Protein AF-A0A930DM50-F1 (afdb_monomer_lite)

Foldseek 3Di:
DDPVVLVVVVVVQVVVQVVQVVVVHGDDDDSDPVSVVVVVVVPDDPPDDDD

Structure (mmCIF, N/CA/C/O backbone):
data_AF-A0A930DM50-F1
#
_entry.id   AF-A0A930DM50-F1
#
loop_
_atom_site.group_PDB
_atom_site.id
_atom_site.type_symbol
_atom_site.label_atom_id
_atom_site.label_alt_id
_atom_site.label_comp_id
_atom_site.label_as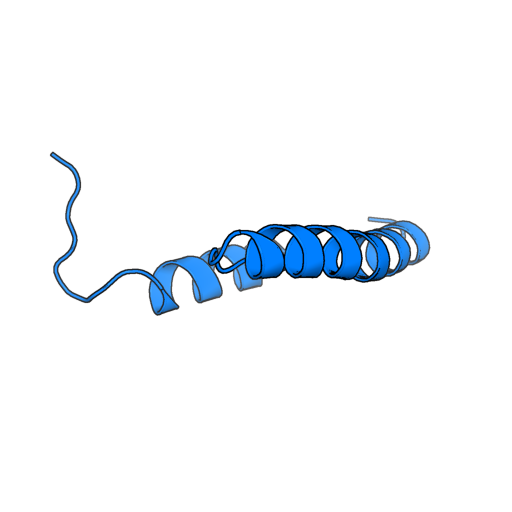ym_id
_atom_site.label_entity_id
_atom_site.label_seq_id
_atom_site.pdbx_PDB_ins_code
_atom_site.Cartn_x
_atom_site.Cartn_y
_atom_site.Cartn_z
_atom_site.occupancy
_atom_site.B_iso_or_equiv
_atom_site.auth_seq_id
_atom_site.auth_comp_id
_atom_site.auth_asym_id
_atom_site.auth_atom_id
_atom_site.pdbx_PDB_model_num
ATOM 1 N N . MET A 1 1 ? 17.525 9.076 1.536 1.00 58.03 1 MET A N 1
ATOM 2 C CA . MET A 1 1 ? 16.902 8.030 0.701 1.00 58.03 1 MET A CA 1
ATOM 3 C C . MET A 1 1 ? 17.044 8.453 -0.747 1.00 58.03 1 MET A C 1
ATOM 5 O O . MET A 1 1 ? 16.423 9.436 -1.140 1.00 58.03 1 MET A O 1
ATOM 9 N N . ASP A 1 2 ? 17.919 7.791 -1.493 1.00 72.06 2 ASP A N 1
ATOM 10 C CA . ASP A 1 2 ? 18.271 8.127 -2.871 1.00 72.06 2 ASP A CA 1
ATOM 11 C C . ASP A 1 2 ? 17.030 8.263 -3.759 1.00 72.06 2 ASP A C 1
ATOM 13 O O . ASP A 1 2 ? 16.142 7.406 -3.767 1.00 72.06 2 ASP A O 1
ATOM 17 N N . ILE A 1 3 ? 16.971 9.356 -4.520 1.00 72.19 3 ILE A N 1
ATOM 18 C CA . ILE A 1 3 ? 15.829 9.740 -5.369 1.00 72.19 3 ILE A CA 1
ATOM 19 C C . ILE A 1 3 ? 15.476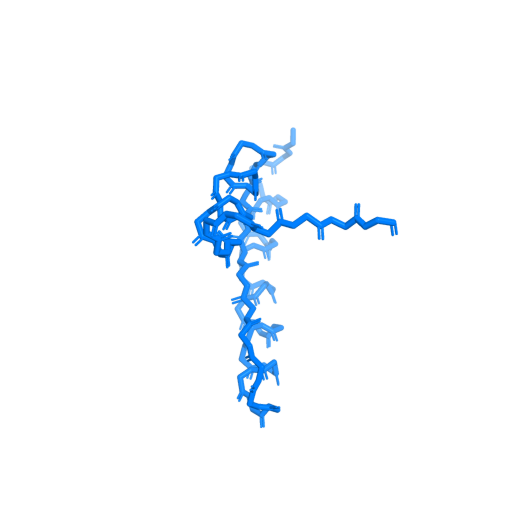 8.619 -6.365 1.00 72.19 3 ILE A C 1
ATOM 21 O O . ILE A 1 3 ? 14.306 8.328 -6.617 1.00 72.19 3 ILE A O 1
ATOM 25 N N . TYR A 1 4 ? 16.503 7.921 -6.853 1.00 74.19 4 TYR A N 1
ATOM 26 C CA . TYR A 1 4 ? 16.393 6.759 -7.735 1.00 74.19 4 TYR A CA 1
ATOM 27 C C . TYR A 1 4 ? 15.779 5.533 -7.043 1.00 74.19 4 TYR A C 1
ATOM 29 O O . TYR A 1 4 ? 15.002 4.801 -7.657 1.00 74.19 4 TYR A O 1
ATOM 37 N N . GLY A 1 5 ? 16.069 5.330 -5.754 1.00 78.88 5 GLY A N 1
ATOM 38 C CA . GLY A 1 5 ? 15.507 4.236 -4.963 1.00 78.88 5 GLY A CA 1
ATOM 39 C C . GLY A 1 5 ? 14.002 4.391 -4.750 1.00 78.88 5 GLY A C 1
ATOM 40 O O . GLY A 1 5 ? 13.263 3.416 -4.883 1.00 78.88 5 GLY A O 1
ATOM 41 N N . LYS A 1 6 ? 13.530 5.623 -4.503 1.00 81.50 6 LYS A N 1
ATOM 42 C CA . LYS A 1 6 ? 12.091 5.908 -4.354 1.00 81.50 6 LYS A CA 1
ATOM 43 C C . LYS A 1 6 ? 11.319 5.610 -5.645 1.00 81.50 6 LYS A C 1
ATOM 45 O O . LYS A 1 6 ? 10.330 4.888 -5.605 1.00 81.50 6 LYS A O 1
ATOM 50 N N . LYS A 1 7 ? 11.814 6.086 -6.794 1.00 84.94 7 LYS A N 1
ATOM 51 C CA . LYS A 1 7 ? 11.155 5.882 -8.096 1.00 84.94 7 LYS A CA 1
ATOM 52 C C . LYS A 1 7 ? 11.118 4.411 -8.520 1.00 84.94 7 LYS A C 1
ATOM 54 O O . LYS A 1 7 ? 10.114 3.946 -9.045 1.00 84.94 7 LYS A O 1
ATOM 59 N N . ARG A 1 8 ? 12.187 3.652 -8.253 1.00 89.44 8 ARG A N 1
ATOM 60 C CA . ARG A 1 8 ? 12.204 2.202 -8.500 1.00 89.44 8 ARG A CA 1
ATOM 61 C C . ARG A 1 8 ? 11.146 1.480 -7.666 1.00 89.44 8 ARG A C 1
ATOM 63 O O . ARG A 1 8 ? 10.453 0.609 -8.179 1.00 89.44 8 ARG A O 1
ATOM 70 N N . ASN A 1 9 ? 11.043 1.822 -6.384 1.00 89.12 9 ASN A N 1
ATOM 71 C CA . ASN A 1 9 ? 10.115 1.159 -5.474 1.00 89.12 9 ASN A CA 1
ATOM 72 C C . ASN A 1 9 ? 8.650 1.451 -5.827 1.00 89.12 9 ASN A C 1
ATOM 74 O O . ASN A 1 9 ? 7.829 0.554 -5.688 1.00 89.12 9 ASN A O 1
ATOM 78 N N . GLU A 1 10 ? 8.344 2.649 -6.327 1.00 89.88 10 GLU A N 1
ATOM 79 C CA . GLU A 1 10 ? 7.013 3.007 -6.835 1.00 89.88 10 GLU A CA 1
ATOM 80 C C . GLU A 1 10 ? 6.590 2.088 -7.995 1.00 89.88 10 GLU A C 1
ATOM 82 O O . GLU A 1 10 ? 5.562 1.421 -7.913 1.00 89.88 10 GLU A O 1
ATOM 87 N N . VAL A 1 11 ? 7.448 1.937 -9.011 1.00 91.56 11 VAL A N 1
ATOM 88 C CA . VAL A 1 11 ? 7.181 1.068 -10.175 1.00 91.56 11 VAL A CA 1
AT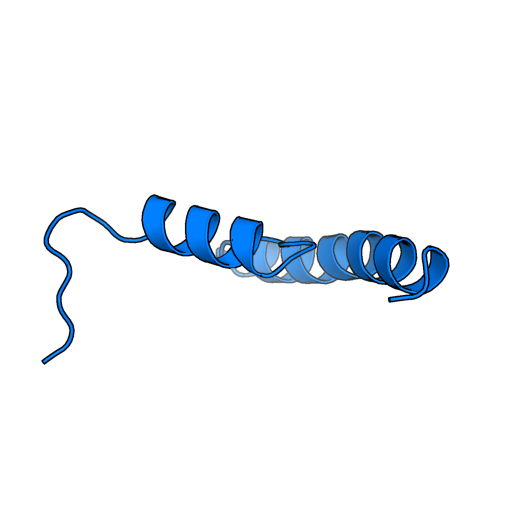OM 89 C C . VAL A 1 11 ? 7.075 -0.411 -9.777 1.00 91.56 11 VAL A C 1
ATOM 91 O O . VAL A 1 11 ? 6.215 -1.150 -10.262 1.00 91.56 11 VAL A O 1
ATOM 94 N N . LE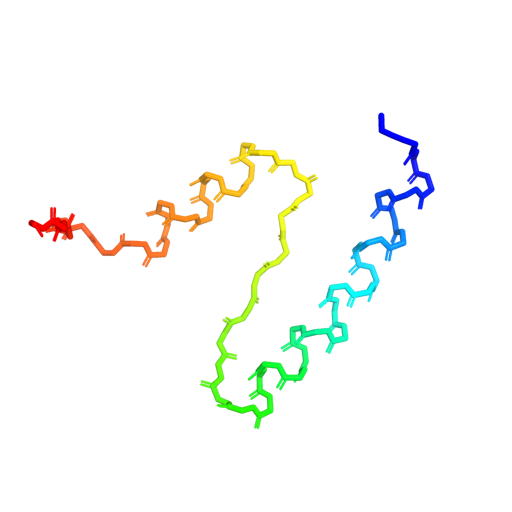U A 1 12 ? 7.941 -0.880 -8.872 1.00 93.81 12 LEU A N 1
ATOM 95 C CA . LEU A 1 12 ? 7.876 -2.261 -8.381 1.00 93.81 12 LEU A CA 1
ATOM 96 C C . LEU A 1 12 ? 6.597 -2.518 -7.574 1.00 93.81 12 LEU A C 1
ATOM 98 O O . LEU A 1 12 ? 6.016 -3.602 -7.675 1.00 93.81 12 LEU A O 1
ATOM 102 N N . ALA A 1 13 ? 6.136 -1.529 -6.808 1.00 94.69 13 ALA A N 1
ATOM 103 C CA . ALA A 1 13 ? 4.914 -1.650 -6.031 1.00 94.69 13 ALA A CA 1
ATOM 104 C C . ALA A 1 13 ? 3.685 -1.846 -6.925 1.00 94.69 13 ALA A C 1
ATOM 106 O O . ALA A 1 13 ? 2.839 -2.671 -6.587 1.00 94.69 13 ALA A O 1
ATOM 107 N N . GLU A 1 14 ? 3.610 -1.203 -8.095 1.00 94.69 14 GLU A N 1
ATOM 108 C CA . GLU A 1 14 ? 2.510 -1.421 -9.050 1.00 94.69 14 GLU A CA 1
ATOM 109 C C . GLU A 1 14 ? 2.369 -2.893 -9.461 1.00 94.69 14 GLU A C 1
ATOM 111 O O . GLU A 1 14 ? 1.258 -3.425 -9.542 1.00 94.69 14 GLU A O 1
ATOM 116 N N . THR A 1 15 ? 3.494 -3.587 -9.659 1.00 95.38 15 THR A N 1
ATOM 117 C CA . THR A 1 15 ? 3.493 -5.016 -10.009 1.00 95.38 15 THR A CA 1
ATOM 118 C C . THR A 1 15 ? 2.920 -5.862 -8.872 1.00 95.38 15 THR A C 1
ATOM 120 O O . THR A 1 15 ? 2.079 -6.736 -9.103 1.00 95.38 15 THR A O 1
ATOM 123 N N . VAL A 1 16 ? 3.325 -5.576 -7.631 1.00 95.38 16 VAL A N 1
ATOM 124 C CA . VAL A 1 16 ? 2.823 -6.274 -6.438 1.00 95.38 16 VAL A CA 1
ATOM 125 C C . VAL A 1 16 ? 1.333 -5.995 -6.230 1.00 95.38 16 VAL A C 1
ATOM 127 O O . VAL A 1 16 ? 0.561 -6.930 -6.020 1.00 95.38 16 VAL A O 1
ATOM 130 N N . ILE A 1 17 ? 0.907 -4.736 -6.356 1.00 96.19 17 ILE A N 1
ATOM 131 C CA . ILE A 1 17 ? -0.496 -4.319 -6.220 1.00 96.19 17 ILE A CA 1
ATOM 132 C C . ILE A 1 17 ? -1.365 -5.009 -7.275 1.00 96.19 17 ILE A C 1
ATOM 134 O O . ILE A 1 17 ? -2.437 -5.524 -6.950 1.00 96.19 17 ILE A O 1
ATOM 138 N N . LYS A 1 18 ? -0.896 -5.101 -8.524 1.00 96.19 18 LYS A N 1
ATOM 139 C CA . LYS A 1 18 ? -1.591 -5.846 -9.584 1.00 96.19 18 LYS A CA 1
ATOM 140 C C . LYS A 1 18 ? -1.726 -7.334 -9.240 1.00 96.19 18 LYS A C 1
ATOM 142 O O . LYS A 1 18 ? -2.792 -7.913 -9.453 1.00 96.19 18 LYS A O 1
ATOM 147 N N . GLY A 1 19 ? -0.680 -7.940 -8.675 1.00 96.56 19 GLY A N 1
ATOM 148 C CA . GLY A 1 19 ? -0.705 -9.326 -8.198 1.00 96.56 19 GLY A CA 1
ATOM 149 C C . GLY A 1 19 ? -1.704 -9.555 -7.058 1.00 96.56 19 GLY A C 1
ATOM 150 O O . GLY A 1 19 ? -2.461 -10.524 -7.095 1.00 96.56 19 GLY A O 1
ATOM 151 N N . LEU A 1 20 ? -1.758 -8.640 -6.085 1.00 96.62 20 LEU A N 1
ATOM 152 C CA . LEU A 1 20 ? -2.740 -8.663 -4.994 1.00 96.62 20 LEU A CA 1
ATOM 153 C C . LEU A 1 20 ? -4.168 -8.529 -5.533 1.00 96.62 20 LEU A C 1
ATOM 155 O O . LEU A 1 20 ? -5.030 -9.342 -5.196 1.00 96.62 20 LEU A O 1
ATOM 159 N N . LYS A 1 21 ? -4.397 -7.592 -6.459 1.00 96.62 21 LYS A N 1
ATOM 160 C CA . LYS A 1 21 ? -5.706 -7.388 -7.091 1.00 96.62 21 LYS A CA 1
ATOM 161 C C . LYS A 1 21 ? -6.199 -8.637 -7.819 1.00 96.62 21 LYS A C 1
ATOM 163 O O . LYS A 1 21 ? -7.374 -8.976 -7.720 1.00 96.62 21 LYS A O 1
ATOM 168 N N . SER A 1 22 ? -5.307 -9.363 -8.495 1.00 97.31 22 SER A N 1
ATOM 169 C CA . SER A 1 22 ? -5.645 -10.639 -9.145 1.00 97.31 22 SER A CA 1
ATOM 170 C C . SER A 1 22 ? -6.114 -11.717 -8.161 1.00 97.31 22 SER A C 1
ATOM 172 O O . SER A 1 22 ? -6.788 -12.656 -8.574 1.00 97.31 22 SER A O 1
ATOM 174 N N . ARG A 1 23 ? -5.756 -11.601 -6.879 1.00 97.56 23 ARG A N 1
ATOM 175 C CA . ARG A 1 23 ? -6.184 -12.494 -5.792 1.00 97.56 23 ARG A CA 1
ATOM 176 C C . ARG A 1 23 ? -7.359 -11.921 -5.001 1.00 97.56 23 ARG A C 1
ATOM 178 O O . ARG A 1 23 ? -7.625 -12.380 -3.897 1.00 97.56 23 ARG A O 1
ATOM 185 N N . ASN A 1 24 ? -8.050 -10.922 -5.555 1.00 94.62 24 ASN A N 1
ATOM 186 C CA . ASN A 1 24 ? -9.145 -10.216 -4.893 1.00 94.62 24 ASN A CA 1
ATOM 187 C C . ASN A 1 24 ? -8.716 -9.498 -3.592 1.00 94.62 24 ASN A C 1
ATOM 189 O O . ASN A 1 24 ? -9.526 -9.277 -2.698 1.00 94.62 24 ASN A O 1
ATOM 193 N N . MET A 1 25 ? -7.431 -9.138 -3.481 1.00 95.19 25 MET A N 1
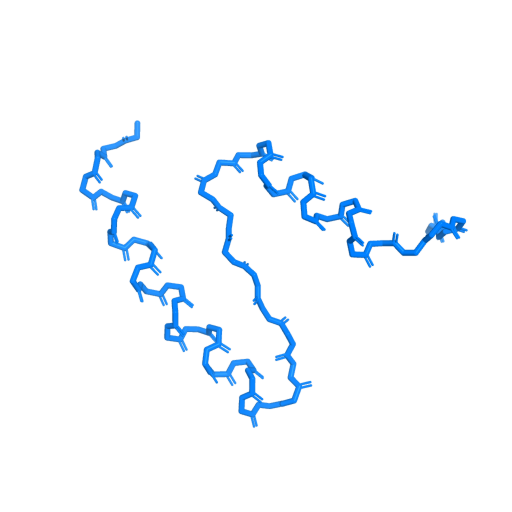ATOM 194 C CA . MET A 1 25 ? -6.869 -8.383 -2.358 1.00 95.19 25 MET A CA 1
ATOM 195 C C . MET A 1 25 ? -6.532 -6.951 -2.781 1.00 95.19 25 MET A C 1
ATOM 197 O O . MET A 1 25 ? -6.154 -6.695 -3.925 1.00 95.19 25 MET A O 1
ATOM 201 N N . THR A 1 26 ? -6.596 -6.019 -1.836 1.00 92.94 26 THR A N 1
ATOM 202 C CA . THR A 1 26 ? -6.208 -4.619 -2.039 1.00 92.94 26 THR A CA 1
ATOM 203 C C . THR A 1 26 ? -4.800 -4.377 -1.499 1.00 92.94 26 THR A C 1
ATOM 205 O O . THR A 1 26 ? -4.471 -4.810 -0.397 1.00 92.94 26 THR A O 1
ATOM 208 N N . GLY A 1 27 ? -3.959 -3.688 -2.270 1.00 93.38 27 GLY A N 1
ATOM 209 C CA . GLY A 1 27 ? -2.612 -3.286 -1.862 1.00 93.38 27 GLY A CA 1
ATOM 210 C C . GLY A 1 27 ? -2.400 -1.795 -2.093 1.00 93.38 27 GLY A C 1
ATOM 211 O O . GLY A 1 27 ? -2.917 -1.249 -3.066 1.00 93.38 27 GLY A O 1
ATOM 212 N N . TYR A 1 28 ? -1.627 -1.156 -1.216 1.00 94.00 28 TYR A N 1
ATOM 213 C CA . TYR A 1 28 ? -1.348 0.279 -1.256 1.00 94.00 28 TYR A CA 1
ATOM 214 C C . TYR A 1 28 ? 0.155 0.515 -1.124 1.00 94.00 28 TYR A C 1
ATOM 216 O O . TYR A 1 28 ? 0.814 -0.104 -0.288 1.00 94.00 28 TYR A O 1
ATOM 224 N N . TYR A 1 29 ? 0.694 1.406 -1.953 1.00 93.88 29 TYR A N 1
ATOM 225 C CA . TYR A 1 29 ? 2.068 1.878 -1.828 1.00 93.88 29 TYR A CA 1
ATOM 226 C C . TYR A 1 29 ? 2.089 3.175 -1.018 1.00 93.88 29 TYR A C 1
ATOM 228 O O . TYR A 1 29 ? 1.282 4.065 -1.265 1.00 93.88 29 TYR A O 1
ATOM 236 N N . ALA A 1 30 ? 3.024 3.282 -0.078 1.00 93.19 30 ALA A N 1
ATOM 237 C CA . ALA A 1 30 ? 3.293 4.499 0.674 1.00 93.19 30 ALA A CA 1
ATOM 238 C C . ALA A 1 30 ? 4.771 4.853 0.516 1.00 93.19 30 ALA A C 1
ATOM 240 O O . ALA A 1 30 ? 5.641 4.005 0.745 1.00 93.19 30 ALA A O 1
ATOM 241 N N . LYS A 1 31 ? 5.066 6.089 0.111 1.00 88.44 31 LYS A N 1
ATOM 242 C CA . LYS A 1 31 ? 6.440 6.515 -0.185 1.00 88.44 31 LYS A CA 1
ATOM 243 C C . LYS A 1 31 ? 7.231 6.815 1.081 1.00 88.44 31 LYS A C 1
ATOM 245 O O . LYS A 1 31 ? 8.443 6.596 1.128 1.00 88.44 31 LYS A O 1
ATOM 250 N N . ASP A 1 32 ? 6.537 7.325 2.092 1.00 90.44 32 ASP A N 1
ATOM 251 C CA . ASP A 1 32 ? 7.103 7.782 3.350 1.00 90.44 32 ASP A CA 1
ATOM 252 C C . ASP A 1 32 ? 6.227 7.318 4.533 1.00 90.44 32 ASP A C 1
ATOM 254 O O . ASP A 1 32 ? 5.063 6.937 4.377 1.00 90.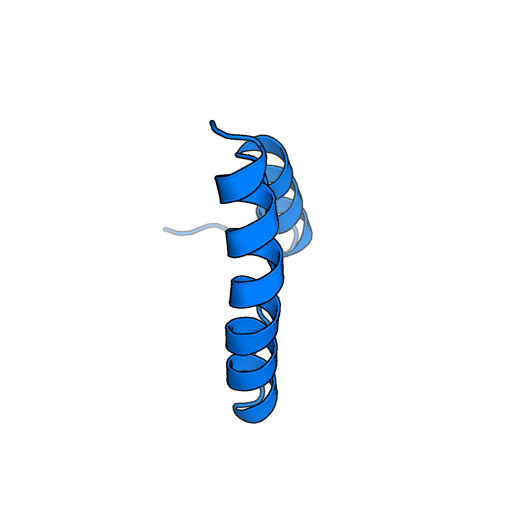44 32 ASP A O 1
ATOM 258 N N . LYS A 1 33 ? 6.801 7.327 5.743 1.00 90.62 33 LYS A N 1
ATOM 259 C CA . LYS A 1 33 ? 6.143 6.820 6.963 1.00 90.62 33 LYS A CA 1
ATOM 260 C C . LYS A 1 33 ? 4.810 7.522 7.250 1.00 90.62 33 LYS A C 1
ATOM 262 O O . LYS A 1 33 ? 3.877 6.886 7.729 1.00 90.62 33 LYS A O 1
ATOM 267 N N . GLU A 1 34 ? 4.727 8.819 6.973 1.00 93.38 34 GLU A N 1
ATOM 268 C CA . GLU A 1 34 ? 3.519 9.616 7.207 1.00 93.38 34 GLU A CA 1
ATOM 269 C C . GLU A 1 34 ? 2.371 9.213 6.275 1.00 93.38 34 GLU A C 1
ATOM 271 O O . GLU A 1 34 ? 1.241 9.060 6.736 1.00 93.38 34 GLU A O 1
ATOM 276 N N . GLU A 1 35 ? 2.654 8.951 4.994 1.00 91.75 35 GLU A N 1
ATOM 277 C CA . GLU A 1 35 ? 1.649 8.423 4.062 1.00 91.75 35 GLU A CA 1
ATOM 278 C C . GLU A 1 35 ? 1.178 7.032 4.480 1.00 91.75 35 GLU A C 1
ATOM 280 O O . GLU A 1 35 ? -0.018 6.751 4.432 1.00 91.75 35 GLU A O 1
ATOM 285 N N . ALA A 1 36 ? 2.097 6.178 4.944 1.00 92.31 36 ALA A N 1
ATOM 286 C CA . ALA A 1 36 ? 1.750 4.847 5.433 1.00 92.31 36 ALA A CA 1
ATOM 287 C C . ALA A 1 36 ? 0.813 4.922 6.646 1.00 92.31 36 ALA A C 1
ATOM 289 O O . ALA A 1 36 ? -0.173 4.189 6.712 1.00 92.31 36 ALA A O 1
ATOM 290 N N . LEU A 1 37 ? 1.097 5.833 7.584 1.00 93.69 37 LEU A N 1
ATOM 291 C CA . LEU A 1 37 ? 0.252 6.064 8.753 1.00 93.69 37 LEU A CA 1
ATOM 292 C C . LEU A 1 37 ? -1.132 6.575 8.345 1.00 93.69 37 LEU A C 1
ATOM 294 O O . LEU A 1 37 ? -2.136 6.056 8.829 1.00 93.69 37 LEU A O 1
ATOM 298 N N . LYS A 1 38 ? -1.194 7.562 7.444 1.00 93.12 38 LYS A N 1
ATOM 299 C CA . LYS A 1 38 ? -2.464 8.115 6.966 1.00 93.12 38 LYS A CA 1
ATOM 300 C C . LYS A 1 38 ? -3.315 7.040 6.288 1.00 93.12 38 LYS A C 1
ATOM 302 O O . LYS A 1 38 ? -4.463 6.858 6.676 1.00 93.12 38 LYS A O 1
ATOM 307 N N . LEU A 1 39 ? -2.734 6.287 5.352 1.00 92.62 39 LEU A N 1
ATOM 308 C CA . LEU A 1 39 ? -3.421 5.196 4.660 1.00 92.62 39 LEU A CA 1
ATOM 309 C C . LEU A 1 39 ? -3.930 4.137 5.640 1.00 92.62 39 LEU A C 1
ATOM 311 O O . LEU A 1 39 ? -5.075 3.711 5.536 1.00 92.62 39 LEU A O 1
ATOM 315 N N . ALA A 1 40 ? -3.114 3.735 6.617 1.00 91.00 40 ALA A N 1
ATOM 316 C CA . ALA A 1 40 ? -3.539 2.772 7.627 1.00 91.00 40 ALA A CA 1
ATOM 317 C C . ALA A 1 40 ? -4.751 3.286 8.420 1.00 91.00 40 ALA A C 1
ATOM 319 O O . ALA A 1 40 ? -5.723 2.556 8.591 1.00 91.00 40 ALA A O 1
ATOM 320 N N . LEU A 1 41 ? -4.726 4.548 8.854 1.00 91.19 41 LEU A N 1
ATOM 321 C CA . LEU A 1 41 ? -5.839 5.158 9.584 1.00 91.19 41 LEU A CA 1
ATOM 322 C C . LEU A 1 41 ? -7.104 5.316 8.727 1.00 91.19 41 LEU A C 1
ATOM 324 O O . LEU A 1 41 ? -8.200 5.158 9.254 1.00 91.19 41 LEU A O 1
ATOM 328 N N . GLU A 1 42 ? -6.973 5.605 7.429 1.00 90.00 42 GLU A N 1
ATOM 329 C CA . GLU A 1 42 ? -8.110 5.675 6.496 1.00 90.00 42 GLU A CA 1
ATOM 330 C C . GLU A 1 42 ? -8.736 4.297 6.233 1.00 90.00 42 GLU A C 1
ATOM 332 O O . GLU A 1 42 ? -9.947 4.198 6.031 1.00 90.00 42 GLU A O 1
ATOM 337 N N . LEU A 1 43 ? -7.928 3.233 6.247 1.00 90.25 43 LEU A N 1
ATOM 338 C CA . LEU A 1 43 ? -8.383 1.860 6.014 1.00 90.25 43 LEU A CA 1
ATOM 339 C C . LEU A 1 43 ? -9.006 1.210 7.254 1.00 90.25 43 LEU A C 1
ATOM 341 O O . LEU A 1 43 ? -9.830 0.305 7.117 1.00 90.25 43 LEU A O 1
ATOM 345 N N . ILE A 1 44 ? -8.616 1.637 8.455 1.00 88.50 44 ILE A N 1
ATOM 346 C CA . ILE A 1 44 ? -9.147 1.096 9.707 1.00 88.50 44 ILE A CA 1
ATOM 347 C C . ILE A 1 44 ? -10.531 1.712 9.982 1.00 88.50 44 ILE A C 1
ATOM 349 O O . ILE A 1 44 ? -10.646 2.930 10.139 1.00 88.50 44 ILE A O 1
ATOM 353 N N . PRO A 1 45 ? -11.605 0.906 10.100 1.00 83.81 45 PRO A N 1
ATOM 354 C CA . PRO A 1 45 ? -12.918 1.437 10.431 1.00 83.81 45 PRO A CA 1
ATOM 355 C C . PRO A 1 45 ? -12.930 2.052 11.836 1.00 83.81 45 PRO A C 1
ATOM 357 O O . PRO A 1 45 ? -12.298 1.546 12.770 1.00 83.81 45 PRO A O 1
ATOM 360 N N . LYS A 1 46 ? -13.687 3.146 11.998 1.00 80.88 46 LYS A N 1
ATOM 361 C CA . LYS A 1 46 ? -13.843 3.831 13.290 1.00 80.88 46 LYS A CA 1
ATOM 362 C C . LYS A 1 46 ? -14.351 2.848 14.349 1.00 80.88 46 LYS A C 1
ATOM 364 O O . LYS A 1 46 ? -15.355 2.178 14.132 1.00 80.88 46 LYS A O 1
ATOM 369 N N . GLY A 1 47 ? -13.669 2.794 15.493 1.00 79.00 47 GLY A N 1
ATOM 370 C CA . GLY A 1 47 ? -14.013 1.892 16.600 1.00 79.00 47 GLY A CA 1
ATOM 371 C C . GLY A 1 47 ? -13.336 0.518 16.554 1.00 79.00 47 GLY A C 1
ATOM 372 O O . GLY A 1 47 ? -13.605 -0.308 17.419 1.00 79.00 47 GLY A O 1
ATOM 373 N N . SER A 1 48 ? -12.444 0.269 15.592 1.00 80.69 48 SER A N 1
ATOM 374 C CA . SER A 1 48 ? -11.613 -0.940 15.592 1.00 80.69 48 SER A CA 1
ATOM 375 C C . SER A 1 48 ? -10.622 -0.913 16.756 1.00 80.69 48 SER A C 1
ATOM 377 O O . SER A 1 48 ? -9.891 0.062 16.927 1.00 80.69 48 SER A O 1
ATOM 379 N N . SER A 1 49 ? -10.575 -1.994 17.530 1.00 81.06 49 SER A N 1
ATOM 380 C CA . SER A 1 49 ? -9.598 -2.207 18.597 1.00 81.06 49 SER A CA 1
ATOM 381 C C . SER A 1 49 ? -9.097 -3.647 18.530 1.00 81.06 49 SER A C 1
ATOM 383 O O . SER A 1 49 ? -9.862 -4.553 18.201 1.00 81.06 49 SER A O 1
ATOM 385 N N . ILE A 1 50 ? -7.816 -3.851 18.820 1.00 78.00 50 ILE A N 1
ATOM 386 C CA . ILE A 1 50 ? -7.202 -5.175 18.949 1.00 78.00 50 ILE A CA 1
ATOM 387 C C . ILE A 1 50 ? -7.037 -5.406 20.454 1.00 78.00 50 ILE A C 1
ATOM 389 O O . ILE A 1 50 ? -6.482 -4.545 21.134 1.00 78.00 50 ILE A O 1
ATOM 393 N N . SER A 1 51 ? -7.584 -6.508 20.974 1.00 72.50 51 SER A N 1
ATOM 394 C CA . SER A 1 51 ? -7.460 -6.920 22.385 1.00 72.50 51 SER A CA 1
ATOM 395 C C . SER A 1 51 ? -6.376 -7.970 22.563 1.00 72.50 51 SER A C 1
ATOM 397 O O . SER A 1 51 ? -6.203 -8.776 21.621 1.00 72.50 51 SER A O 1
#

Sequence (51 aa):
MDIYGKKRNEVLAETVIKGLKSRNMTGYYAKDKEEALKLALELIPKGSSIS

Organism: NCBI:txid237576

pLDDT: mean 88.69, std 8.3, range [58.03, 97.56]

Radius of gyration: 13.57 Å; chains: 1; bounding box: 32×22×33 Å

InterPro domains:
  IPR003741 LUD domain [PF02589] (14-49)

Secondary structure (DSSP, 8-state):
--HHHHHHHHHHHHHHHHHHHHTT------SSHHHHHHHHHHHSPTT----